Protein AF-A0A251SV87-F1 (afdb_monomer_lite)

pLDDT: mean 89.29, std 14.77, range [31.8, 98.69]

Foldseek 3Di:
DDDPPVVVVVVVVVVCPVVVVDDVVVVVVVVVVVVVVCVVVCCVVPVDDDPPCVPPPCQVVVVVVVVVPDDCPDFDDVPDDGCPPPDLDDPDDDDDDLPQQWPQVVVAAPDVHNRTDTHDPPDDDFRDDRPDGDD

Radius of gyration: 25.86 Å; chains: 1; bounding box: 54×37×64 Å

Structure (mmCIF, N/CA/C/O backbone):
data_AF-A0A251SV87-F1
#
_entry.id   AF-A0A251SV87-F1
#
loop_
_atom_site.group_PDB
_atom_site.id
_atom_site.type_symbol
_atom_site.label_atom_id
_atom_site.label_alt_id
_atom_site.label_comp_id
_atom_site.label_asym_id
_atom_site.label_entity_id
_atom_site.label_seq_id
_atom_site.pdbx_PDB_ins_code
_atom_site.Cartn_x
_atom_site.Cartn_y
_atom_site.Cartn_z
_atom_site.occupancy
_atom_site.B_iso_or_equiv
_atom_site.auth_seq_id
_atom_site.auth_comp_id
_atom_site.auth_asym_id
_atom_site.auth_atom_id
_atom_site.pdbx_PDB_model_num
ATOM 1 N N . MET A 1 1 ? 12.777 1.453 -9.875 1.00 89.38 1 MET A N 1
ATOM 2 C CA . MET A 1 1 ? 12.085 2.527 -10.622 1.00 89.38 1 MET A CA 1
ATOM 3 C C . MET A 1 1 ? 12.850 3.804 -10.342 1.00 89.38 1 MET A C 1
ATOM 5 O O . MET A 1 1 ? 13.085 4.058 -9.172 1.00 89.38 1 MET A O 1
ATOM 9 N N . VAL A 1 2 ? 13.317 4.528 -11.361 1.00 94.94 2 VAL A N 1
ATOM 10 C CA . VAL A 1 2 ? 14.089 5.771 -11.179 1.00 94.94 2 VAL A CA 1
ATOM 11 C C . VAL A 1 2 ? 13.109 6.950 -11.188 1.00 94.94 2 VAL A C 1
ATOM 13 O O . VAL A 1 2 ? 12.543 7.209 -12.247 1.00 94.94 2 VAL A O 1
ATOM 16 N N . PRO A 1 3 ? 12.861 7.639 -10.055 1.00 95.62 3 PRO A N 1
ATOM 17 C CA . PRO A 1 3 ? 11.881 8.725 -10.005 1.00 95.62 3 PRO A CA 1
ATOM 18 C C . PRO A 1 3 ? 12.484 10.112 -10.285 1.00 95.62 3 PRO A C 1
ATOM 20 O O . PRO A 1 3 ? 11.757 11.004 -10.700 1.00 95.62 3 PRO A O 1
ATOM 23 N N . ASN A 1 4 ? 13.797 10.292 -10.078 1.00 96.50 4 ASN A N 1
ATOM 24 C CA . ASN A 1 4 ? 14.441 11.613 -10.080 1.00 96.50 4 ASN A CA 1
ATOM 25 C C . ASN A 1 4 ? 15.438 11.770 -11.240 1.00 96.50 4 ASN A C 1
ATOM 27 O O . ASN A 1 4 ? 15.210 12.554 -12.155 1.00 96.50 4 ASN A O 1
ATOM 31 N N . ASN A 1 5 ? 16.513 10.975 -11.262 1.00 96.56 5 ASN A N 1
ATOM 32 C CA . ASN A 1 5 ? 17.605 11.107 -12.239 1.00 96.56 5 ASN A CA 1
ATOM 33 C C . ASN A 1 5 ? 17.303 10.382 -13.566 1.00 96.56 5 ASN A C 1
ATOM 35 O O . ASN A 1 5 ? 18.127 9.636 -14.094 1.00 96.56 5 ASN A O 1
ATOM 39 N N . TYR A 1 6 ? 16.096 10.551 -14.110 1.00 97.31 6 TYR A N 1
ATOM 40 C CA . TYR A 1 6 ? 15.668 9.809 -15.302 1.00 97.31 6 TYR A CA 1
ATOM 41 C C . TYR A 1 6 ? 16.450 10.204 -16.566 1.00 97.31 6 TYR A C 1
ATOM 43 O O . TYR A 1 6 ? 16.613 9.376 -17.457 1.00 97.31 6 TYR A O 1
ATOM 51 N N . ILE A 1 7 ? 16.964 11.437 -16.644 1.00 97.81 7 ILE A N 1
ATOM 52 C CA . ILE A 1 7 ? 17.770 11.909 -17.783 1.00 97.81 7 ILE A CA 1
ATOM 53 C C . ILE A 1 7 ? 19.098 11.149 -17.858 1.00 97.81 7 ILE A C 1
ATOM 55 O O . ILE A 1 7 ? 19.450 10.633 -18.916 1.00 97.81 7 ILE A O 1
ATOM 59 N N . GLU A 1 8 ? 19.802 11.050 -16.729 1.00 97.94 8 GLU A N 1
ATOM 60 C CA . GLU A 1 8 ? 21.051 10.292 -16.597 1.00 97.94 8 GLU A CA 1
ATOM 61 C C . GLU A 1 8 ? 20.819 8.822 -16.957 1.00 97.94 8 GLU A C 1
ATOM 63 O O . GLU A 1 8 ? 21.448 8.300 -17.874 1.00 97.94 8 GLU A O 1
ATOM 68 N N . PHE A 1 9 ? 19.795 8.209 -16.356 1.00 98.19 9 PHE A N 1
ATOM 69 C CA . PHE A 1 9 ? 19.410 6.831 -16.652 1.00 98.19 9 PHE A CA 1
ATOM 70 C C . PHE A 1 9 ? 19.149 6.583 -18.149 1.00 98.19 9 PHE A C 1
ATOM 72 O O . PHE A 1 9 ? 19.605 5.583 -18.703 1.00 98.19 9 PHE A O 1
ATOM 79 N N . ILE A 1 10 ? 18.420 7.480 -18.826 1.00 98.19 10 ILE A N 1
ATOM 80 C CA . ILE A 1 10 ? 18.132 7.351 -20.264 1.00 98.19 10 ILE A CA 1
ATOM 81 C C . ILE A 1 10 ? 19.415 7.463 -21.094 1.00 98.19 10 ILE A C 1
ATOM 83 O O . ILE A 1 10 ? 19.579 6.716 -22.063 1.00 98.19 10 ILE A O 1
ATOM 87 N N . ASN A 1 11 ? 20.306 8.391 -20.749 1.00 98.31 11 ASN A N 1
ATOM 88 C CA . ASN A 1 11 ? 21.551 8.603 -21.484 1.00 98.31 11 ASN A CA 1
ATOM 89 C C . ASN A 1 11 ? 22.490 7.400 -21.353 1.00 98.31 11 ASN A C 1
ATOM 91 O O . ASN A 1 11 ? 22.982 6.908 -22.372 1.00 98.31 11 ASN A O 1
ATOM 95 N N . ASP A 1 12 ? 22.654 6.876 -20.141 1.00 98.25 12 ASP A N 1
ATOM 96 C CA . ASP A 1 12 ? 23.481 5.696 -19.883 1.00 98.25 12 ASP A CA 1
ATOM 97 C C . ASP A 1 12 ? 22.914 4.457 -20.576 1.00 98.25 12 ASP A C 1
ATOM 99 O O . ASP A 1 12 ? 23.641 3.712 -21.236 1.00 98.25 12 ASP A O 1
ATOM 103 N N . LEU A 1 13 ? 21.591 4.265 -20.521 1.00 98.12 13 LEU A N 1
ATOM 104 C CA . LEU A 1 13 ? 20.942 3.150 -21.208 1.00 98.12 13 LEU A CA 1
ATOM 105 C C . LEU A 1 13 ? 21.156 3.223 -22.727 1.00 98.12 13 LEU A C 1
ATOM 107 O O . LEU A 1 13 ? 21.506 2.218 -23.350 1.00 98.12 13 LEU A O 1
ATOM 111 N N . LYS A 1 14 ? 21.007 4.410 -23.331 1.00 98.12 14 LYS A N 1
ATOM 112 C CA . LYS A 1 14 ? 21.301 4.623 -24.760 1.00 98.12 14 LYS A CA 1
ATOM 113 C C . LYS A 1 14 ? 22.764 4.339 -25.082 1.00 98.12 14 LYS A C 1
ATOM 115 O O . LYS A 1 14 ? 23.046 3.717 -26.108 1.00 98.12 14 LYS A O 1
ATOM 120 N N . TYR A 1 15 ? 23.687 4.776 -24.226 1.00 98.50 15 TYR A N 1
ATOM 121 C CA . TYR A 1 15 ? 25.110 4.499 -24.381 1.00 98.50 15 TYR A CA 1
ATOM 122 C C . TYR A 1 15 ? 25.385 2.989 -24.369 1.00 98.50 15 TYR A C 1
ATOM 124 O O . TYR A 1 15 ? 26.052 2.487 -25.277 1.00 98.50 15 TYR A O 1
ATOM 132 N N . PHE A 1 16 ? 24.832 2.242 -23.411 1.00 98.38 16 PHE A N 1
ATOM 133 C CA . PHE A 1 16 ? 25.045 0.796 -23.325 1.00 98.38 16 PHE A CA 1
ATOM 134 C C . PHE A 1 16 ? 24.476 0.029 -24.518 1.00 98.38 16 PHE A C 1
ATOM 136 O O . PHE A 1 16 ? 25.118 -0.902 -25.008 1.00 98.38 16 PHE A O 1
ATOM 143 N N . VAL A 1 17 ? 23.320 0.448 -25.029 1.00 98.19 17 VAL A N 1
ATOM 144 C CA . VAL A 1 17 ? 22.732 -0.124 -26.246 1.00 98.19 17 VAL A CA 1
ATOM 145 C C . VAL A 1 17 ? 23.600 0.179 -27.470 1.00 98.19 17 VAL A C 1
ATOM 147 O O . VAL A 1 17 ? 23.960 -0.731 -28.217 1.00 98.19 17 VAL A O 1
ATOM 150 N N . LYS A 1 18 ? 24.012 1.442 -27.654 1.00 98.12 18 LYS A N 1
ATOM 151 C CA . LYS A 1 18 ? 24.845 1.866 -28.794 1.00 98.12 18 LYS A CA 1
ATOM 152 C C . LYS A 1 18 ? 26.180 1.118 -28.846 1.00 98.12 18 LYS A C 1
ATOM 154 O O . LYS A 1 18 ? 26.646 0.771 -29.928 1.00 98.12 18 LYS A O 1
ATOM 159 N N . ASN A 1 19 ? 26.774 0.856 -27.685 1.00 98.25 19 ASN A N 1
ATOM 160 C CA . ASN A 1 19 ? 28.043 0.138 -27.565 1.00 98.25 19 ASN A CA 1
ATOM 161 C C . ASN A 1 19 ? 27.875 -1.389 -27.447 1.00 98.25 19 ASN A C 1
ATOM 163 O O . ASN A 1 19 ? 28.852 -2.085 -27.192 1.00 98.25 19 ASN A O 1
ATOM 167 N N . LYS A 1 20 ? 26.661 -1.924 -27.656 1.00 97.25 20 LYS A N 1
ATOM 168 C CA . LYS A 1 20 ? 26.342 -3.365 -27.627 1.00 97.25 20 LYS A CA 1
ATOM 169 C C . LYS A 1 20 ? 26.593 -4.062 -26.282 1.00 97.25 20 LYS A C 1
ATOM 171 O O . LYS A 1 20 ? 26.604 -5.288 -26.227 1.00 97.25 20 LYS A O 1
ATOM 176 N N . PHE A 1 21 ? 26.732 -3.306 -25.193 1.00 98.12 21 PHE A N 1
ATOM 177 C CA . PHE A 1 21 ? 26.737 -3.856 -23.833 1.00 98.12 21 PHE A CA 1
ATOM 178 C C . PHE A 1 21 ? 25.348 -4.371 -23.432 1.00 98.12 21 PHE A C 1
ATOM 180 O O . PHE A 1 21 ? 25.232 -5.307 -22.646 1.00 98.12 21 PHE A O 1
ATOM 187 N N . ILE A 1 22 ? 24.293 -3.779 -24.001 1.00 97.62 22 ILE A N 1
ATOM 188 C CA . ILE A 1 22 ? 22.917 -4.269 -23.918 1.00 97.62 22 ILE A CA 1
ATOM 189 C C . ILE A 1 22 ? 22.425 -4.525 -25.342 1.00 97.62 22 ILE A C 1
ATOM 191 O O . ILE A 1 22 ? 22.477 -3.639 -26.193 1.00 97.62 22 ILE A O 1
ATOM 195 N N . LEU A 1 23 ? 21.951 -5.743 -25.603 1.00 98.12 23 LEU A N 1
ATOM 196 C CA . LEU A 1 23 ? 21.401 -6.122 -26.904 1.00 98.12 23 LEU A CA 1
ATOM 197 C C . LEU A 1 23 ? 20.037 -5.461 -27.137 1.00 98.12 23 LEU A C 1
ATOM 199 O O . LEU A 1 23 ? 19.238 -5.349 -26.205 1.00 98.12 23 LEU A O 1
ATOM 203 N N . MET A 1 24 ? 19.749 -5.085 -28.387 1.00 98.06 24 MET A N 1
ATOM 204 C CA . MET A 1 24 ? 18.445 -4.523 -28.764 1.00 98.06 24 MET A CA 1
ATOM 205 C C . MET A 1 24 ? 17.287 -5.464 -28.428 1.00 98.06 24 MET A C 1
ATOM 207 O O . MET A 1 24 ? 16.302 -5.001 -27.868 1.00 98.06 24 MET A O 1
ATOM 211 N N . ASP A 1 25 ? 17.458 -6.777 -28.594 1.00 98.38 25 ASP A N 1
ATOM 212 C CA . ASP A 1 25 ? 16.453 -7.783 -28.221 1.00 98.38 25 ASP A CA 1
ATOM 213 C C . ASP A 1 25 ? 16.013 -7.671 -26.751 1.00 98.38 25 ASP A C 1
ATOM 215 O O . ASP A 1 25 ? 14.860 -7.936 -26.407 1.00 98.38 25 ASP A O 1
ATOM 219 N N . ARG A 1 26 ? 16.914 -7.236 -25.856 1.00 98.38 26 ARG A N 1
ATOM 220 C CA . ARG A 1 26 ? 16.578 -7.007 -24.444 1.00 98.38 26 ARG A CA 1
ATOM 221 C C . ARG A 1 26 ? 15.706 -5.765 -24.258 1.00 98.38 26 ARG A C 1
ATOM 223 O O . ARG A 1 26 ? 14.855 -5.754 -23.367 1.00 98.38 26 ARG A O 1
ATOM 230 N N . ILE A 1 27 ? 15.927 -4.728 -25.063 1.00 98.44 27 ILE A N 1
ATOM 231 C CA . ILE A 1 27 ? 15.079 -3.532 -25.091 1.00 98.44 27 ILE A CA 1
ATOM 232 C C . ILE A 1 27 ? 13.713 -3.891 -25.674 1.00 98.44 27 ILE A C 1
ATOM 234 O O . ILE A 1 27 ? 12.696 -3.550 -25.070 1.00 98.44 27 ILE A O 1
ATOM 238 N N . ASP A 1 28 ? 13.684 -4.647 -26.768 1.00 98.62 28 ASP A N 1
ATOM 239 C CA . ASP A 1 28 ? 12.454 -5.048 -27.447 1.00 98.62 28 ASP A CA 1
ATOM 240 C C . ASP A 1 28 ? 11.580 -5.954 -26.570 1.00 98.62 28 ASP A C 1
ATOM 242 O O . ASP A 1 28 ? 10.371 -5.727 -26.485 1.00 98.62 28 ASP A O 1
ATOM 246 N N . ASP A 1 29 ? 12.157 -6.913 -25.834 1.00 98.69 29 ASP A N 1
ATOM 247 C CA . ASP A 1 29 ? 11.419 -7.713 -24.840 1.00 98.69 29 ASP A CA 1
ATOM 248 C C . ASP A 1 29 ? 10.831 -6.831 -23.724 1.00 98.69 29 ASP A C 1
ATOM 250 O O . ASP A 1 29 ? 9.644 -6.942 -23.395 1.00 98.69 29 ASP A O 1
ATOM 254 N N . ALA A 1 30 ? 11.621 -5.904 -23.167 1.00 98.50 30 ALA A N 1
ATOM 255 C CA . ALA A 1 30 ? 11.156 -5.012 -22.104 1.00 98.50 30 ALA A CA 1
ATOM 256 C C . ALA A 1 30 ? 10.019 -4.090 -22.579 1.00 98.50 30 ALA A C 1
ATOM 258 O O . ALA A 1 30 ? 8.989 -3.973 -21.906 1.00 98.50 30 ALA A O 1
ATOM 259 N N . VAL A 1 31 ? 10.174 -3.475 -23.755 1.00 98.50 31 VAL A N 1
ATOM 260 C CA . VAL A 1 31 ? 9.159 -2.609 -24.370 1.00 98.50 31 VAL A CA 1
ATOM 261 C C . VAL A 1 31 ? 7.912 -3.41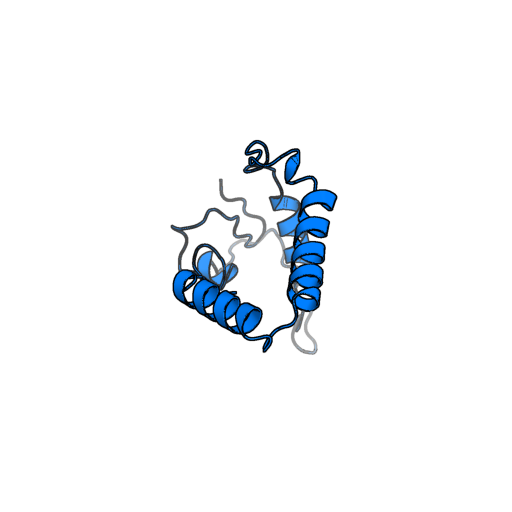7 -24.722 1.00 98.50 31 VAL A C 1
ATOM 263 O O . VAL A 1 31 ? 6.807 -2.978 -24.403 1.00 98.50 31 VAL A O 1
ATOM 266 N N . SER A 1 32 ? 8.062 -4.624 -25.272 1.00 98.62 32 SER A N 1
ATOM 267 C CA . SER A 1 32 ? 6.935 -5.504 -25.608 1.00 98.62 32 SER A CA 1
ATOM 268 C C . SER A 1 32 ? 6.091 -5.855 -24.385 1.00 98.62 32 SER A C 1
ATOM 270 O O . SER A 1 32 ? 4.864 -5.842 -24.467 1.00 98.62 32 SER A O 1
ATOM 272 N N . ARG A 1 33 ? 6.707 -6.120 -23.226 1.00 98.56 33 ARG A N 1
ATOM 273 C CA . ARG A 1 33 ? 5.974 -6.388 -21.974 1.00 98.56 33 ARG A CA 1
ATOM 274 C C . ARG A 1 33 ? 5.233 -5.154 -21.462 1.00 98.56 33 ARG A C 1
ATOM 276 O O . ARG A 1 33 ? 4.082 -5.275 -21.047 1.00 98.56 33 ARG A O 1
ATOM 283 N N . ILE A 1 34 ? 5.861 -3.976 -21.525 1.00 98.56 34 ILE A N 1
ATOM 284 C CA . ILE A 1 34 ? 5.231 -2.707 -21.124 1.00 98.56 34 ILE A CA 1
ATOM 285 C C . ILE A 1 34 ? 4.038 -2.397 -22.032 1.00 98.56 34 ILE A C 1
ATOM 287 O O . ILE A 1 34 ? 2.945 -2.122 -21.539 1.00 98.56 34 ILE A O 1
ATOM 291 N N . LEU A 1 35 ? 4.232 -2.461 -23.351 1.00 98.56 35 LEU A N 1
ATOM 292 C CA . LEU A 1 35 ? 3.178 -2.199 -24.328 1.00 98.56 35 LEU A CA 1
ATOM 293 C C . LEU A 1 35 ? 2.048 -3.219 -24.218 1.00 98.56 35 LEU A C 1
ATOM 295 O O . LEU A 1 35 ? 0.888 -2.818 -24.233 1.00 98.56 35 LEU A O 1
ATOM 299 N N . ARG A 1 36 ? 2.362 -4.505 -24.018 1.00 98.56 36 ARG A N 1
ATOM 300 C CA . ARG A 1 36 ? 1.353 -5.548 -23.795 1.00 98.56 36 ARG A CA 1
ATOM 301 C C . ARG A 1 36 ? 0.418 -5.182 -22.650 1.00 98.56 36 ARG A C 1
ATOM 303 O O . ARG A 1 36 ? -0.786 -5.190 -22.855 1.00 98.56 36 ARG A O 1
ATOM 310 N N . VAL A 1 37 ? 0.950 -4.820 -21.480 1.00 98.38 37 VAL A N 1
ATOM 311 C CA . VAL A 1 37 ? 0.108 -4.433 -20.335 1.00 98.38 37 VAL A CA 1
ATOM 312 C C . VAL A 1 37 ? -0.744 -3.209 -20.673 1.00 98.38 37 VAL A C 1
ATOM 314 O O . VAL A 1 37 ? -1.943 -3.232 -20.413 1.00 98.38 37 VAL A O 1
ATOM 317 N N . LYS A 1 38 ? -0.161 -2.178 -21.304 1.00 98.06 38 LYS A N 1
ATOM 318 C CA . LYS A 1 38 ? -0.888 -0.956 -21.694 1.00 98.06 38 LYS A CA 1
ATOM 319 C C . LYS A 1 38 ? -2.044 -1.235 -22.662 1.00 98.06 38 LYS A C 1
ATOM 321 O O . LYS A 1 38 ? -3.123 -0.686 -22.466 1.00 98.06 38 LYS A O 1
ATOM 326 N N . PHE A 1 39 ? -1.836 -2.092 -23.663 1.00 98.31 39 PHE A N 1
ATOM 327 C CA . PHE A 1 39 ? -2.893 -2.506 -24.590 1.00 98.31 39 PHE A CA 1
ATOM 328 C C . PHE A 1 39 ? -3.936 -3.393 -23.905 1.00 98.31 39 PHE A C 1
ATOM 330 O O . PHE A 1 39 ? -5.126 -3.127 -24.015 1.00 98.31 39 PHE A O 1
ATOM 337 N N . THR A 1 40 ? -3.517 -4.413 -23.149 1.00 98.06 40 THR A N 1
ATOM 338 C CA . THR A 1 40 ? -4.445 -5.330 -22.467 1.00 98.06 40 THR A CA 1
ATOM 339 C C . THR A 1 40 ? -5.356 -4.609 -21.473 1.00 98.06 40 THR A C 1
ATOM 341 O O . THR A 1 40 ? -6.514 -4.990 -21.341 1.00 98.06 40 THR A O 1
ATOM 344 N N . MET A 1 41 ? -4.868 -3.570 -20.789 1.00 97.19 41 MET A N 1
ATOM 345 C CA . MET A 1 41 ? -5.686 -2.788 -19.854 1.00 97.19 41 MET A CA 1
ATOM 346 C C . MET A 1 41 ? -6.498 -1.659 -20.516 1.00 97.19 41 MET A C 1
ATOM 348 O O . MET A 1 41 ? -7.168 -0.917 -19.804 1.00 97.19 41 MET A O 1
ATOM 352 N N . GLY A 1 42 ? -6.422 -1.502 -21.843 1.00 97.31 42 GLY A N 1
ATOM 353 C CA . GLY A 1 42 ? -7.166 -0.481 -22.587 1.00 97.31 42 GLY A CA 1
ATOM 354 C C . GLY A 1 42 ? -6.680 0.956 -22.365 1.00 97.31 42 GLY A C 1
ATOM 355 O O . GLY A 1 42 ? -7.467 1.898 -22.477 1.00 97.31 42 GLY A O 1
ATOM 356 N N . LEU A 1 43 ? -5.406 1.147 -21.989 1.00 97.31 43 LEU A N 1
ATOM 357 C CA . LEU A 1 43 ? -4.864 2.470 -21.650 1.00 97.31 43 LEU A CA 1
ATOM 358 C C . LEU A 1 43 ? -4.790 3.401 -22.870 1.00 97.31 43 LEU A C 1
ATOM 360 O O . LEU A 1 43 ? -4.821 4.617 -22.710 1.00 97.31 43 LEU A O 1
ATOM 364 N N . PHE A 1 44 ? -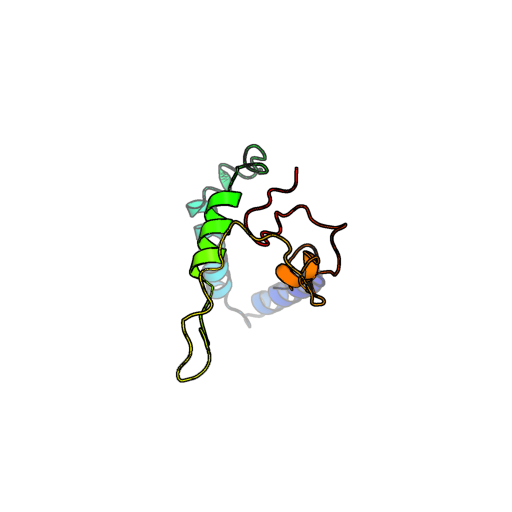4.664 2.849 -24.080 1.00 97.62 44 PHE A N 1
ATOM 365 C CA . PHE A 1 44 ? -4.630 3.643 -25.311 1.00 97.62 44 PHE A CA 1
ATOM 366 C C . PHE A 1 44 ? -6.025 4.136 -25.713 1.00 97.62 44 PHE A C 1
ATOM 368 O O . PHE A 1 44 ? -6.147 5.230 -26.259 1.00 97.62 44 PHE A O 1
ATOM 375 N N . GLU A 1 45 ? -7.066 3.366 -25.402 1.00 97.44 45 GLU A N 1
ATOM 376 C CA . GLU A 1 45 ? -8.465 3.706 -25.653 1.00 97.44 45 GLU A CA 1
ATOM 377 C C . GLU A 1 45 ? -9.013 4.658 -24.582 1.00 97.44 45 GLU A C 1
ATOM 379 O O . GLU A 1 45 ? -9.750 5.588 -24.902 1.00 97.44 45 GLU A O 1
ATOM 384 N N . ASN A 1 46 ? -8.624 4.459 -23.317 1.00 95.62 46 ASN A N 1
ATOM 385 C CA . ASN A 1 46 ? -9.061 5.268 -22.176 1.00 95.62 46 ASN A CA 1
ATOM 386 C C . ASN A 1 46 ? -7.852 5.849 -21.413 1.00 95.62 46 ASN A C 1
ATOM 388 O O . ASN A 1 46 ? -7.528 5.391 -20.315 1.00 95.62 46 ASN A O 1
ATOM 392 N N . PRO A 1 47 ? -7.160 6.860 -21.972 1.00 95.00 47 PRO A N 1
ATOM 393 C CA . PRO A 1 47 ? -5.927 7.390 -21.385 1.00 95.00 47 PRO A CA 1
ATOM 394 C C . PRO A 1 47 ? -6.159 8.364 -20.220 1.00 95.00 47 PRO A C 1
ATOM 396 O O . PRO A 1 47 ? -5.208 8.729 -19.528 1.00 95.00 47 PRO 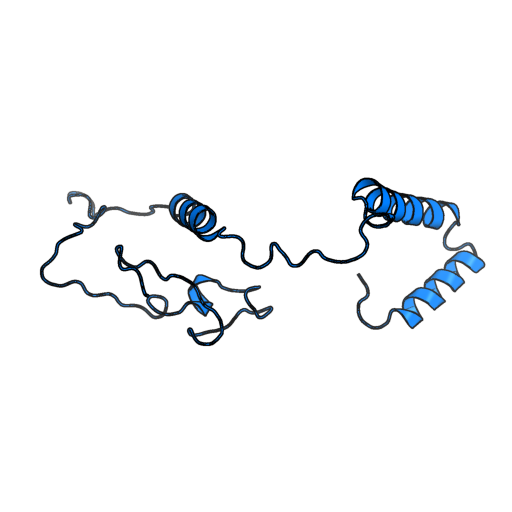A O 1
ATOM 399 N N . ILE A 1 48 ? -7.399 8.821 -20.020 1.00 94.50 48 ILE A N 1
ATOM 400 C CA . ILE A 1 48 ? -7.767 9.825 -19.016 1.00 94.50 48 ILE A CA 1
ATOM 401 C C . ILE A 1 48 ? -8.572 9.153 -17.905 1.00 94.50 48 ILE A C 1
ATOM 403 O O . ILE A 1 48 ? -9.386 8.267 -18.156 1.00 94.50 48 ILE A O 1
ATOM 407 N N . ALA A 1 49 ? -8.338 9.589 -16.669 1.00 89.69 49 ALA A N 1
ATOM 408 C CA . ALA A 1 49 ? -9.058 9.089 -15.511 1.00 89.69 49 ALA A CA 1
ATOM 409 C C . ALA A 1 49 ? -10.553 9.443 -15.564 1.00 89.69 49 ALA A C 1
ATOM 411 O O . ALA A 1 49 ? -10.928 10.581 -15.845 1.00 89.69 49 ALA A O 1
ATOM 412 N N . ASP A 1 50 ? -11.389 8.471 -15.206 1.00 88.50 50 ASP A N 1
ATOM 413 C CA . ASP A 1 50 ? -12.788 8.696 -14.859 1.00 88.50 50 ASP A CA 1
ATOM 414 C C . ASP A 1 50 ? -12.900 8.964 -13.351 1.00 88.50 50 ASP A C 1
ATOM 416 O O . ASP A 1 50 ? -12.626 8.095 -12.520 1.00 88.50 50 ASP A O 1
ATOM 420 N N . PHE A 1 51 ? -13.298 10.184 -12.991 1.00 85.50 51 PHE A N 1
ATOM 421 C CA . PHE A 1 51 ? -13.427 10.616 -11.599 1.00 85.50 51 PHE A CA 1
ATOM 422 C C . PHE A 1 51 ? -14.791 10.295 -10.978 1.00 85.50 51 PHE A C 1
ATOM 424 O O . PHE A 1 51 ? -14.988 10.555 -9.788 1.00 85.50 51 PHE A O 1
ATOM 431 N N . SER A 1 52 ? -15.726 9.708 -11.733 1.00 84.94 52 SER A N 1
ATOM 432 C CA . SER A 1 52 ? -17.068 9.371 -11.234 1.00 84.94 52 SER A CA 1
ATOM 433 C C . SER A 1 52 ? -17.040 8.442 -10.011 1.00 84.94 52 SER A C 1
ATOM 435 O O . SER A 1 52 ? -17.921 8.511 -9.155 1.00 84.94 52 SER A O 1
ATOM 437 N N . LYS A 1 53 ? -15.985 7.627 -9.882 1.00 76.12 53 LYS A N 1
ATOM 438 C CA . LYS A 1 53 ? -15.856 6.579 -8.858 1.00 76.12 53 LYS A CA 1
ATOM 439 C C . LYS A 1 53 ? -15.145 6.992 -7.573 1.00 76.12 53 LYS A C 1
ATOM 441 O O . LYS A 1 53 ? -15.053 6.199 -6.641 1.00 76.12 53 LYS A O 1
ATOM 446 N N . VAL A 1 54 ? -14.643 8.225 -7.482 1.00 75.94 54 VAL A N 1
ATOM 447 C CA . VAL A 1 54 ? -13.822 8.677 -6.337 1.00 75.94 54 VAL A CA 1
ATOM 448 C C . VAL A 1 54 ? -14.592 8.636 -5.005 1.00 75.94 54 VAL A C 1
ATOM 450 O O . VAL A 1 54 ? -13.981 8.491 -3.949 1.00 75.94 54 VAL A O 1
ATOM 453 N N . ASN A 1 55 ? -15.927 8.692 -5.049 1.00 70.31 55 ASN A N 1
ATOM 454 C CA . ASN A 1 55 ? -16.798 8.692 -3.870 1.00 70.31 55 ASN A CA 1
ATOM 455 C C . ASN A 1 55 ? -17.641 7.412 -3.714 1.00 70.31 55 ASN A C 1
ATOM 457 O O . ASN A 1 55 ? -18.644 7.432 -2.995 1.00 70.31 55 ASN A O 1
ATOM 461 N N . GLU A 1 56 ? -17.280 6.305 -4.374 1.00 73.94 56 GLU A N 1
ATOM 462 C CA . GLU A 1 56 ? -18.029 5.054 -4.216 1.00 73.94 56 GLU A CA 1
ATOM 463 C C . GLU A 1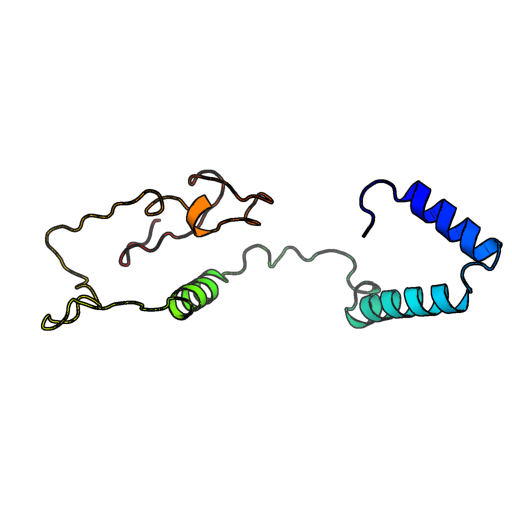 56 ? -17.996 4.550 -2.752 1.00 73.94 56 GLU A C 1
ATOM 465 O O . GLU A 1 56 ? -16.949 4.555 -2.089 1.00 73.94 56 GLU A O 1
ATOM 470 N N . PRO A 1 57 ? -19.140 4.107 -2.198 1.00 77.38 57 PRO A N 1
ATOM 471 C CA . PRO A 1 57 ? -19.238 3.716 -0.797 1.00 77.38 57 PRO A CA 1
ATOM 472 C C . PRO A 1 57 ? -18.636 2.322 -0.557 1.00 77.38 57 PRO A C 1
ATOM 474 O O . PRO A 1 57 ? -19.344 1.329 -0.424 1.00 77.38 57 PRO A O 1
ATOM 477 N N . HIS A 1 58 ? -17.313 2.234 -0.418 1.00 86.38 58 HIS A N 1
ATOM 478 C CA . HIS A 1 58 ? -16.621 0.980 -0.062 1.00 86.38 58 HIS A CA 1
ATOM 479 C C . HIS A 1 58 ? -16.436 0.775 1.454 1.00 86.38 58 HIS A C 1
ATOM 481 O O . HIS A 1 58 ? -15.800 -0.187 1.894 1.00 86.38 58 HIS A O 1
ATOM 487 N N . ARG A 1 59 ? -16.993 1.673 2.280 1.00 84.75 59 ARG A N 1
ATOM 488 C CA . ARG A 1 59 ? -16.806 1.664 3.743 1.00 84.75 59 ARG A CA 1
ATOM 489 C C . ARG A 1 59 ? -17.352 0.400 4.408 1.00 84.75 59 ARG A C 1
ATOM 491 O O . ARG A 1 59 ? -16.753 -0.068 5.373 1.00 84.75 59 ARG A O 1
ATOM 498 N N . ASP A 1 60 ? -18.446 -0.164 3.902 1.00 87.94 60 ASP A N 1
ATOM 499 C CA . ASP A 1 60 ? -19.046 -1.364 4.494 1.00 87.94 60 ASP A CA 1
ATOM 500 C C . ASP A 1 60 ? -18.184 -2.612 4.278 1.00 87.94 60 ASP A C 1
ATOM 502 O O . ASP A 1 60 ? -17.979 -3.382 5.218 1.00 87.94 60 ASP A O 1
ATOM 506 N N . ILE A 1 61 ? -17.582 -2.756 3.094 1.00 90.81 61 ILE A N 1
ATOM 507 C CA . ILE A 1 61 ? -16.634 -3.841 2.802 1.00 90.81 61 ILE A CA 1
ATOM 508 C C . ILE A 1 61 ? -15.374 -3.686 3.661 1.00 90.81 61 ILE A C 1
ATOM 510 O O . ILE A 1 61 ? -14.930 -4.646 4.291 1.00 90.81 61 ILE A O 1
ATOM 514 N N . ALA A 1 62 ? -14.826 -2.469 3.758 1.00 89.06 62 ALA A N 1
ATOM 515 C CA . ALA A 1 62 ? -13.675 -2.198 4.621 1.00 89.06 62 ALA A CA 1
ATOM 516 C C . ALA A 1 62 ? -13.974 -2.547 6.092 1.00 89.06 62 ALA A C 1
ATOM 518 O O . ALA A 1 62 ? -13.157 -3.151 6.785 1.00 89.06 62 ALA A O 1
ATOM 519 N N . ARG A 1 63 ? -15.182 -2.234 6.565 1.00 87.69 63 ARG A N 1
ATOM 520 C CA . ARG A 1 63 ? -15.634 -2.553 7.923 1.00 87.69 63 ARG A CA 1
ATOM 521 C C . ARG A 1 63 ? -15.789 -4.050 8.165 1.00 87.69 63 ARG A C 1
ATOM 523 O O . ARG A 1 63 ? -15.486 -4.528 9.259 1.00 87.69 63 ARG A O 1
ATOM 530 N N . GLU A 1 64 ? -16.277 -4.789 7.177 1.00 91.31 64 GLU A N 1
ATOM 531 C CA . GLU A 1 64 ? -16.328 -6.246 7.244 1.00 91.31 64 GLU A CA 1
ATOM 532 C C . GLU A 1 64 ? -14.921 -6.847 7.310 1.00 91.31 64 GLU A C 1
ATOM 534 O O . GLU A 1 64 ? -14.673 -7.704 8.162 1.00 91.31 64 GLU A O 1
ATOM 539 N N . ALA A 1 65 ? -13.996 -6.357 6.481 1.00 92.56 65 ALA A N 1
ATOM 540 C CA . ALA A 1 65 ? -12.604 -6.792 6.487 1.00 92.56 65 ALA A CA 1
ATOM 541 C C . ALA A 1 65 ? -11.948 -6.570 7.859 1.00 92.56 65 ALA A C 1
ATOM 543 O O . ALA A 1 65 ? -11.373 -7.510 8.407 1.00 92.56 65 ALA A O 1
ATOM 544 N N . VAL A 1 66 ? -12.132 -5.389 8.468 1.00 92.00 66 VAL A N 1
ATOM 545 C CA . VAL A 1 66 ? -11.646 -5.098 9.831 1.00 92.00 66 VAL A CA 1
ATOM 546 C C . VAL A 1 66 ? -12.223 -6.078 10.849 1.00 92.00 66 VAL A C 1
ATOM 548 O O . VAL A 1 66 ? -11.494 -6.588 11.692 1.00 92.00 66 VAL A O 1
ATOM 551 N N . ARG A 1 67 ? -13.524 -6.390 10.783 1.00 92.38 67 ARG A N 1
ATOM 552 C CA . ARG A 1 67 ? -14.138 -7.351 11.715 1.00 92.38 67 ARG A CA 1
ATOM 553 C C . ARG A 1 67 ? -13.530 -8.749 11.571 1.00 92.38 67 ARG A C 1
ATOM 555 O O . ARG A 1 67 ? -13.326 -9.417 12.580 1.00 92.38 67 ARG A O 1
ATOM 562 N N . LYS A 1 68 ? -13.263 -9.185 10.338 1.00 95.38 68 LYS A N 1
ATOM 563 C CA . LYS A 1 68 ? -12.705 -10.512 10.035 1.00 95.38 68 LYS A CA 1
ATOM 564 C C . LYS A 1 68 ? -11.202 -10.621 10.308 1.00 95.38 68 LYS A C 1
ATOM 566 O O . LYS A 1 68 ? -10.720 -11.7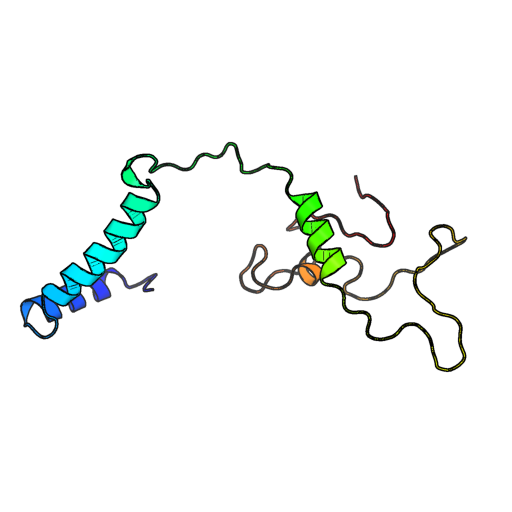33 10.482 1.00 95.38 68 LYS A O 1
ATOM 571 N N . SER A 1 69 ? -10.470 -9.508 10.362 1.00 94.88 69 SER A N 1
ATOM 572 C CA . SER A 1 69 ? -9.026 -9.514 10.626 1.00 94.88 69 SER A CA 1
ATOM 573 C C . SER A 1 69 ? -8.666 -9.605 12.113 1.00 94.88 69 SER A C 1
ATOM 575 O O . SER A 1 69 ? -7.499 -9.806 12.441 1.00 94.88 69 SER A O 1
ATOM 577 N N . LEU A 1 70 ? -9.627 -9.423 13.027 1.00 95.75 70 LEU A N 1
ATOM 578 C CA . LEU A 1 70 ? -9.370 -9.481 14.467 1.00 95.75 70 LEU A CA 1
ATOM 579 C C . LEU A 1 70 ? -9.057 -10.914 14.915 1.00 95.75 70 LEU A C 1
ATOM 581 O O . LEU A 1 70 ? -9.837 -11.834 14.682 1.00 95.75 70 LEU A O 1
ATOM 585 N N . VAL A 1 71 ? -7.949 -11.082 15.639 1.00 97.50 71 VAL A N 1
ATOM 586 C CA . VAL A 1 71 ? -7.559 -12.359 16.250 1.00 97.50 71 VAL A CA 1
ATOM 587 C C . VAL A 1 71 ? -7.803 -12.294 17.755 1.00 97.50 71 VAL A C 1
ATOM 589 O O . VAL A 1 71 ? -7.208 -11.480 18.463 1.00 97.50 71 VAL A O 1
ATOM 592 N N . LEU A 1 72 ? -8.684 -13.158 18.261 1.00 97.12 72 LEU A N 1
ATOM 593 C CA . LEU A 1 72 ? -8.983 -13.245 19.688 1.00 97.12 72 LEU A CA 1
ATOM 594 C C . LEU A 1 72 ? -7.903 -14.059 20.408 1.00 97.12 72 LEU A C 1
ATOM 596 O O . LEU A 1 72 ? -7.927 -15.284 20.391 1.00 97.12 72 LEU A O 1
ATOM 600 N N . LEU A 1 73 ? -6.967 -13.371 21.062 1.00 97.25 73 LEU A N 1
ATOM 601 C CA . LEU A 1 73 ? -5.861 -14.023 21.777 1.00 97.25 73 LEU A CA 1
ATOM 602 C C . LEU A 1 73 ? -6.262 -14.564 23.158 1.00 97.25 73 LEU A C 1
ATOM 604 O O . LEU A 1 73 ? -5.669 -15.522 23.646 1.00 97.25 73 LEU A O 1
ATOM 608 N N . LYS A 1 74 ? -7.247 -13.940 23.818 1.00 96.00 74 LYS A N 1
ATOM 609 C CA . LYS A 1 74 ? -7.714 -14.321 25.159 1.00 96.00 74 LYS A CA 1
ATOM 610 C C . LYS A 1 74 ? -9.142 -13.836 25.399 1.00 96.00 74 LYS A C 1
ATOM 612 O O . LYS A 1 74 ? -9.467 -12.710 25.035 1.00 96.00 74 LYS A O 1
ATOM 617 N N . ASN A 1 75 ? -9.962 -14.647 26.068 1.00 96.69 75 ASN A N 1
ATOM 618 C CA . ASN A 1 75 ? -11.340 -14.294 26.421 1.00 96.69 75 ASN A CA 1
ATOM 619 C C . ASN A 1 75 ? -11.713 -14.745 27.843 1.00 96.69 75 ASN A C 1
ATOM 621 O O . ASN A 1 75 ? -12.473 -15.688 28.022 1.00 96.69 75 ASN A O 1
ATOM 625 N N . GLY A 1 76 ? -11.145 -14.086 28.854 1.00 95.56 76 GLY A N 1
ATOM 626 C CA . GLY A 1 76 ? -11.315 -14.453 30.265 1.00 95.56 76 GLY A CA 1
ATOM 627 C C . GLY A 1 76 ? -10.040 -15.007 30.901 1.00 95.56 76 GLY A C 1
ATOM 628 O O . GLY A 1 76 ? -9.032 -15.259 30.232 1.00 95.56 76 GLY A O 1
ATOM 629 N N . LYS A 1 77 ? -10.046 -15.122 32.229 1.00 95.00 77 LYS A N 1
ATOM 630 C CA . LYS A 1 77 ? -9.014 -15.836 32.991 1.00 95.00 77 LYS A CA 1
ATOM 631 C C . LYS A 1 77 ? -9.445 -17.298 33.152 1.00 95.00 77 LYS A C 1
ATOM 633 O O . LYS A 1 77 ? -10.595 -17.649 32.921 1.00 95.00 77 LYS A O 1
ATOM 638 N N . GLN A 1 78 ? -8.511 -18.162 33.536 1.00 91.69 78 GLN A N 1
ATOM 639 C CA . GLN A 1 78 ? -8.847 -19.553 33.825 1.00 91.69 78 GLN A CA 1
ATOM 640 C C . GLN A 1 78 ? -9.905 -19.613 34.937 1.00 91.69 78 GLN A C 1
ATOM 642 O O . GLN A 1 78 ? -9.759 -18.939 35.955 1.00 91.69 78 GLN A O 1
ATOM 647 N N . GLY A 1 79 ? -10.969 -20.387 34.716 1.00 91.25 79 GLY A N 1
ATOM 648 C CA . GLY A 1 79 ? -12.078 -20.523 35.663 1.00 91.25 79 GLY A CA 1
ATOM 649 C C . GLY A 1 79 ? -13.046 -19.335 35.719 1.00 91.25 79 GLY A C 1
ATOM 650 O O . GLY A 1 79 ? -13.887 -19.311 36.610 1.00 91.25 79 GLY A O 1
ATOM 651 N N . SER A 1 80 ? -12.948 -18.355 34.809 1.00 94.25 80 SER A N 1
ATOM 652 C CA . SER A 1 80 ? -13.929 -17.268 34.694 1.00 94.25 80 SER A CA 1
ATOM 653 C C . SER A 1 80 ? -14.797 -17.420 33.450 1.00 94.25 80 SER A C 1
ATOM 655 O O . SER A 1 80 ? -14.340 -17.938 32.433 1.00 94.25 80 SER A O 1
ATOM 657 N N . GLU A 1 81 ? -16.000 -16.855 33.501 1.00 93.88 81 GLU A N 1
ATOM 658 C CA . GLU A 1 81 ? -16.848 -16.684 32.322 1.00 93.88 81 GLU A CA 1
ATOM 659 C C . GLU A 1 81 ? -16.143 -15.869 31.214 1.00 93.88 81 GLU A C 1
ATOM 661 O O . GLU A 1 81 ? -15.279 -15.025 31.511 1.00 93.88 81 GLU A O 1
ATOM 666 N N . PRO A 1 82 ? -16.500 -16.090 29.935 1.00 95.50 82 PRO A N 1
ATOM 667 C CA . PRO A 1 82 ? -16.023 -15.278 28.822 1.00 95.50 82 PRO A CA 1
ATOM 668 C C . PRO A 1 82 ? -16.394 -13.798 28.986 1.00 95.50 82 PRO A C 1
ATOM 670 O O . PRO A 1 82 ? -17.506 -13.455 29.378 1.00 95.50 82 PRO A O 1
ATOM 673 N N . VAL A 1 83 ? -15.467 -12.901 28.641 1.00 95.56 83 VAL A N 1
ATOM 674 C CA . VAL A 1 83 ? -15.672 -11.442 28.747 1.00 95.56 83 VAL A CA 1
ATOM 675 C C . VAL A 1 83 ? -16.345 -10.879 27.494 1.00 95.56 83 VAL A C 1
ATOM 677 O O . VAL A 1 83 ? -17.122 -9.931 27.568 1.00 95.56 83 VAL A O 1
ATOM 680 N N . LEU A 1 84 ? -16.026 -11.440 26.328 1.00 95.75 84 LEU A N 1
ATOM 681 C CA . LEU A 1 84 ? -16.582 -11.052 25.037 1.00 95.75 84 LEU A CA 1
ATOM 682 C C . LEU A 1 84 ? -17.639 -12.071 24.579 1.00 95.75 84 LEU A C 1
ATOM 684 O O . LEU A 1 84 ? -17.394 -13.274 24.715 1.00 95.75 84 LEU A O 1
ATOM 688 N N . PRO A 1 85 ? -18.751 -11.614 23.965 1.00 94.62 85 PRO A N 1
ATOM 689 C CA . PRO A 1 85 ? -19.046 -10.226 23.584 1.00 94.62 85 PRO A CA 1
ATOM 690 C C . PRO A 1 85 ? -19.533 -9.353 24.754 1.00 94.62 85 PRO A C 1
ATOM 692 O O . PRO A 1 85 ? -20.300 -9.798 25.600 1.00 94.62 85 PRO A O 1
ATOM 695 N N . LEU A 1 86 ? -19.138 -8.074 24.760 1.00 93.75 86 LEU A N 1
ATOM 696 C CA . LEU A 1 86 ? -19.617 -7.116 25.760 1.00 93.75 86 LEU A CA 1
ATOM 697 C C . LEU A 1 86 ? -21.114 -6.810 25.563 1.00 93.75 86 LEU A C 1
ATOM 699 O O . LEU A 1 86 ? -21.577 -6.700 24.420 1.00 93.75 86 LEU A O 1
ATOM 703 N N . PRO A 1 87 ? -21.877 -6.597 26.650 1.00 91.94 87 PRO A N 1
ATOM 704 C CA . PRO A 1 87 ? -23.264 -6.174 26.547 1.00 91.94 87 PRO A CA 1
ATOM 705 C C . PRO A 1 87 ? -23.347 -4.779 25.919 1.00 91.94 87 PRO A C 1
ATOM 707 O O . PRO A 1 87 ? -22.650 -3.848 26.318 1.00 91.94 87 PRO A O 1
ATOM 710 N N . LYS A 1 88 ? -24.254 -4.608 24.951 1.00 89.69 88 LYS A N 1
ATOM 711 C CA . LYS A 1 88 ? -24.494 -3.307 24.297 1.00 89.69 88 LYS A CA 1
ATOM 712 C C . LYS A 1 88 ? -25.084 -2.256 25.241 1.00 89.69 88 LYS A C 1
ATOM 714 O O . LYS A 1 88 ? -25.019 -1.069 24.946 1.00 89.69 88 LYS A O 1
ATOM 719 N N . ARG A 1 89 ? -25.712 -2.692 26.336 1.00 91.94 89 ARG A N 1
ATOM 720 C CA . ARG A 1 89 ? -26.315 -1.824 27.351 1.00 91.94 89 ARG A CA 1
ATOM 721 C C . ARG A 1 89 ? -25.547 -1.992 28.653 1.00 91.94 89 ARG A C 1
ATOM 723 O O . ARG A 1 89 ? -25.509 -3.083 29.210 1.00 91.94 89 ARG A O 1
ATOM 730 N N . ALA A 1 90 ? -24.967 -0.897 29.119 1.00 91.06 90 ALA A N 1
ATOM 731 C CA . ALA A 1 90 ? -24.312 -0.774 30.411 1.00 91.06 90 ALA A CA 1
ATOM 732 C C . ALA A 1 90 ? -24.591 0.633 30.951 1.00 91.06 90 ALA A C 1
ATOM 734 O O . ALA A 1 90 ? -24.787 1.564 30.171 1.00 91.06 90 ALA A O 1
ATOM 735 N N . SER A 1 91 ? -24.614 0.796 32.272 1.00 91.56 91 SER A N 1
ATOM 736 C CA . SER A 1 91 ? -24.843 2.102 32.905 1.00 91.56 91 SER A CA 1
ATOM 737 C C . SER A 1 91 ? -23.720 3.098 32.601 1.00 91.56 91 SER A C 1
ATOM 739 O O . SER A 1 91 ? -23.976 4.287 32.428 1.00 91.56 91 SER A O 1
ATOM 741 N N . LYS A 1 92 ? -22.474 2.617 32.517 1.00 93.19 92 LYS A N 1
ATOM 742 C CA . LYS A 1 92 ? -21.298 3.411 32.157 1.00 93.19 92 LYS A CA 1
ATOM 743 C C . LYS A 1 92 ? -20.198 2.509 31.601 1.00 93.19 92 LYS A C 1
ATOM 745 O O . LYS A 1 92 ? -19.979 1.416 32.114 1.00 93.19 92 LYS A O 1
ATOM 750 N N . VAL A 1 93 ? -19.492 2.983 30.577 1.00 93.56 93 VAL A N 1
ATOM 751 C CA . VAL A 1 93 ? -18.335 2.301 29.976 1.00 93.56 93 VAL A CA 1
ATOM 752 C C . VAL A 1 93 ? -17.167 3.280 29.923 1.00 93.56 93 VAL A C 1
ATOM 754 O O . VAL A 1 93 ? -17.361 4.460 29.637 1.00 93.56 93 VAL A O 1
ATOM 757 N N . LEU A 1 94 ? -15.961 2.790 30.208 1.00 94.12 94 LEU A N 1
ATOM 758 C CA . LEU A 1 94 ? -14.718 3.530 30.015 1.00 94.12 94 LEU A CA 1
ATOM 759 C C . LEU A 1 94 ? -14.053 3.073 28.716 1.00 94.12 94 LEU A C 1
ATOM 761 O O . LEU A 1 94 ? -13.884 1.877 28.489 1.00 94.12 94 LEU A O 1
ATOM 765 N N . VAL A 1 95 ? -13.624 4.037 27.908 1.00 93.75 95 VAL A N 1
ATOM 766 C CA . VAL A 1 95 ? -12.725 3.825 26.774 1.00 93.75 95 VAL A CA 1
ATOM 767 C C . VAL A 1 95 ? -11.411 4.528 27.105 1.00 93.75 95 VAL A C 1
ATOM 769 O O . VAL A 1 95 ? -11.419 5.707 27.448 1.00 93.75 95 VAL A O 1
ATOM 772 N N . ALA A 1 96 ? -10.291 3.812 27.030 1.00 93.31 96 ALA A N 1
ATOM 773 C CA . ALA A 1 96 ? -8.977 4.338 27.385 1.00 93.31 96 ALA A CA 1
ATOM 774 C C . ALA A 1 96 ? -7.878 3.789 26.462 1.00 93.31 96 ALA A C 1
ATOM 776 O O . ALA A 1 96 ? -8.078 2.798 25.760 1.00 93.31 96 ALA A O 1
ATOM 777 N N . GLY A 1 97 ? -6.706 4.429 26.501 1.00 95.44 97 GLY A N 1
ATOM 778 C CA . GLY A 1 97 ? -5.533 4.086 25.694 1.00 95.44 97 GLY A CA 1
ATOM 779 C C . GLY A 1 97 ? -5.271 5.092 24.571 1.00 95.44 97 GLY A C 1
ATOM 780 O O . GLY A 1 97 ? -6.192 5.696 24.028 1.00 95.44 97 GLY A O 1
ATOM 781 N N . SER A 1 98 ? -3.999 5.262 24.199 1.00 95.50 98 SER A N 1
ATOM 782 C CA . SER A 1 98 ? -3.551 6.279 23.229 1.00 95.50 98 SER A CA 1
ATOM 783 C C . SER A 1 98 ? -4.120 6.109 21.814 1.00 95.50 98 SER A C 1
ATOM 785 O O . SER A 1 98 ? -4.146 7.065 21.045 1.00 95.50 98 SER A O 1
ATOM 787 N N . HIS A 1 99 ? -4.579 4.904 21.468 1.00 93.25 99 HIS A N 1
ATOM 788 C CA . HIS A 1 99 ? -5.088 4.562 20.136 1.00 93.25 99 HIS A CA 1
ATOM 789 C C . HIS A 1 99 ? -6.620 4.610 20.044 1.00 93.25 99 HIS A C 1
ATOM 791 O O . HIS A 1 99 ? -7.167 4.498 18.950 1.00 93.25 99 HIS A O 1
ATOM 797 N N . ALA A 1 100 ? -7.316 4.778 21.175 1.00 90.88 100 ALA A N 1
ATOM 798 C CA . ALA A 1 100 ? -8.771 4.675 21.232 1.00 90.88 100 ALA A CA 1
ATOM 799 C C . ALA A 1 100 ? -9.491 5.750 20.399 1.00 90.88 100 ALA A C 1
ATOM 801 O O . ALA A 1 100 ? -10.530 5.471 19.808 1.00 90.88 100 ALA A O 1
ATOM 802 N N . ASP A 1 101 ? -8.931 6.959 20.321 1.00 91.56 101 ASP A N 1
ATOM 803 C CA . ASP A 1 101 ? -9.478 8.069 19.527 1.00 91.56 101 ASP A CA 1
ATOM 804 C C . ASP A 1 101 ? -8.413 8.708 18.623 1.00 91.56 101 ASP A C 1
ATOM 806 O O . ASP A 1 101 ? -8.241 9.924 18.582 1.00 91.56 101 ASP A O 1
ATOM 810 N N . ASN A 1 102 ? -7.651 7.869 17.917 1.00 91.19 102 ASN A N 1
ATOM 811 C CA . ASN A 1 102 ? -6.616 8.325 16.991 1.00 91.19 102 ASN A CA 1
ATOM 812 C C . ASN A 1 102 ? -6.686 7.550 15.670 1.00 91.19 102 ASN A C 1
ATOM 814 O O . ASN A 1 102 ? -6.299 6.382 15.608 1.00 91.19 102 ASN A O 1
ATOM 818 N N . LEU A 1 103 ? -7.211 8.193 14.627 1.00 91.19 103 LEU A N 1
ATOM 819 C CA . LEU A 1 103 ? -7.364 7.618 13.292 1.00 91.19 103 LEU A CA 1
ATOM 820 C C . LEU A 1 103 ? -6.017 7.332 12.645 1.00 91.19 103 LEU A C 1
ATOM 822 O O . LEU A 1 103 ? -5.824 6.241 12.120 1.00 91.19 103 LEU A O 1
ATOM 826 N N . GLY A 1 104 ? -5.076 8.271 12.735 1.00 91.75 104 GLY A N 1
ATOM 827 C CA . GLY A 1 104 ? -3.735 8.077 12.193 1.00 91.75 104 GLY A CA 1
ATOM 828 C C . GLY A 1 104 ? -3.064 6.814 12.737 1.00 91.75 104 GLY A C 1
ATOM 829 O O . GLY A 1 104 ? -2.522 6.019 11.973 1.00 91.75 104 GLY A O 1
ATOM 830 N N . TYR A 1 105 ? -3.202 6.553 14.038 1.00 94.25 105 TYR A N 1
ATOM 831 C CA . TYR A 1 105 ? -2.664 5.336 14.651 1.00 94.25 105 TYR A CA 1
ATOM 832 C C . TYR A 1 105 ? -3.423 4.061 14.276 1.00 94.25 105 TYR A C 1
ATOM 834 O O . TYR A 1 105 ? -2.805 3.009 14.144 1.00 94.25 105 TYR A O 1
ATOM 842 N N . GLN A 1 106 ? -4.742 4.133 14.093 1.00 91.94 106 GLN A N 1
ATOM 843 C CA . GLN A 1 106 ? -5.534 2.985 13.635 1.00 91.94 106 GLN A CA 1
ATOM 844 C C . GLN A 1 106 ? -5.242 2.624 12.171 1.00 91.94 106 GLN A C 1
ATOM 846 O O . GLN A 1 106 ? -5.338 1.455 11.804 1.00 91.94 106 GLN A O 1
ATOM 851 N N . CYS A 1 107 ? -4.887 3.610 11.343 1.00 92.69 107 CYS A N 1
ATOM 852 C CA . CYS A 1 107 ? -4.550 3.410 9.936 1.00 92.69 107 CYS A CA 1
ATOM 853 C C . CYS A 1 107 ? -3.076 3.030 9.716 1.00 92.69 107 CYS A C 1
ATOM 855 O O . CYS A 1 107 ? -2.778 2.216 8.845 1.00 92.69 107 CYS A O 1
ATOM 857 N N . GLY A 1 108 ? -2.157 3.586 10.511 1.00 93.12 108 GLY A N 1
ATOM 858 C CA . GLY A 1 108 ? -0.723 3.318 10.417 1.00 93.12 108 GLY A CA 1
ATOM 859 C C . GLY A 1 108 ? -0.037 3.996 9.223 1.00 93.12 108 GLY A C 1
ATOM 860 O O . GLY A 1 108 ? -0.479 5.031 8.718 1.00 93.12 108 GLY A O 1
ATOM 861 N N . GLY A 1 109 ? 1.091 3.421 8.794 1.00 93.69 109 GLY A N 1
ATOM 862 C CA . GLY A 1 109 ? 1.861 3.894 7.639 1.00 93.69 109 GLY A CA 1
ATOM 863 C C . GLY A 1 109 ? 1.082 3.812 6.323 1.00 93.69 109 GLY A C 1
ATOM 864 O O . GLY A 1 109 ? 0.041 3.164 6.242 1.00 93.69 109 GLY A O 1
ATOM 865 N N . TRP A 1 110 ? 1.586 4.473 5.280 1.00 95.06 110 TRP A N 1
ATOM 866 C CA . TRP A 1 110 ? 0.954 4.524 3.951 1.00 95.06 110 TRP A CA 1
ATOM 867 C C . TRP A 1 110 ? -0.488 5.060 3.917 1.00 95.06 110 TRP A C 1
ATOM 869 O O . TRP A 1 110 ? -1.195 4.875 2.929 1.00 95.06 110 TRP A O 1
ATOM 879 N N . THR A 1 111 ? -0.915 5.775 4.959 1.00 91.12 111 THR A N 1
ATOM 880 C CA . THR A 1 111 ? -2.208 6.464 4.994 1.00 91.12 111 THR A CA 1
ATOM 881 C C . THR A 1 111 ? -1.966 7.965 5.007 1.00 91.12 111 THR A C 1
ATOM 883 O O . THR A 1 111 ? -1.445 8.487 5.990 1.00 91.12 111 THR A O 1
ATOM 886 N N . ILE A 1 112 ? -2.340 8.658 3.923 1.00 92.25 112 ILE A N 1
ATOM 887 C CA . ILE A 1 112 ? -2.049 10.081 3.635 1.00 92.25 112 ILE A CA 1
ATOM 888 C C . ILE A 1 112 ? -0.544 10.380 3.497 1.00 92.25 112 ILE A C 1
ATOM 890 O O . ILE A 1 112 ? -0.114 10.887 2.465 1.00 92.25 112 ILE A O 1
ATOM 894 N N . GLY A 1 113 ? 0.264 10.043 4.502 1.00 92.38 113 GLY A N 1
ATOM 895 C CA . GLY A 1 113 ? 1.722 10.131 4.482 1.00 92.38 113 GLY A CA 1
ATOM 896 C C . GLY A 1 113 ? 2.388 8.760 4.378 1.00 92.38 113 GLY A C 1
ATOM 897 O O . GLY A 1 113 ? 1.826 7.742 4.784 1.00 92.38 113 GLY A O 1
ATOM 898 N N . TRP A 1 114 ? 3.635 8.736 3.896 1.00 94.69 114 TRP A N 1
ATOM 899 C CA . TRP A 1 114 ? 4.431 7.504 3.816 1.00 94.69 114 TRP A CA 1
ATOM 900 C C . TRP A 1 114 ? 4.576 6.825 5.187 1.00 94.69 114 TRP A C 1
ATOM 902 O O . TRP A 1 114 ? 4.282 5.642 5.332 1.00 94.69 114 TRP A O 1
ATOM 912 N N . GLN A 1 115 ? 4.934 7.603 6.211 1.00 96.00 115 GLN A N 1
ATOM 913 C CA . GLN A 1 115 ? 5.050 7.141 7.600 1.00 96.00 115 GLN A CA 1
ATOM 914 C C . GLN A 1 115 ? 3.718 7.201 8.370 1.00 96.00 115 GLN A C 1
ATOM 916 O O . GLN A 1 115 ? 3.685 6.962 9.574 1.00 96.00 115 GLN A O 1
ATOM 921 N N . GLY A 1 116 ? 2.614 7.516 7.687 1.00 94.62 116 GLY A N 1
ATOM 922 C CA . GLY A 1 116 ? 1.329 7.788 8.319 1.00 94.62 116 GLY A CA 1
ATOM 923 C C . GLY A 1 116 ? 1.282 9.165 8.981 1.00 94.62 116 GLY A C 1
ATOM 924 O O . GLY A 1 116 ? 2.050 10.071 8.651 1.00 94.62 116 GLY A O 1
ATOM 925 N N . PHE A 1 117 ? 0.344 9.326 9.908 1.00 93.94 117 PHE A N 1
ATOM 926 C CA . PHE A 1 117 ? 0.143 10.544 10.689 1.00 93.94 117 PHE A CA 1
ATOM 927 C C . PHE A 1 117 ? -0.403 10.192 12.078 1.00 93.94 117 PHE A C 1
ATOM 929 O O . PHE A 1 117 ? -0.766 9.048 12.345 1.00 93.94 117 PHE A O 1
ATOM 936 N N . SER A 1 118 ? -0.471 11.179 12.970 1.00 94.06 118 SER A N 1
ATOM 937 C CA . SER A 1 118 ? -1.146 11.064 14.262 1.00 94.06 118 SER A CA 1
ATOM 938 C C . SER A 1 118 ? -2.338 12.018 14.337 1.00 94.06 118 SER A C 1
ATOM 940 O O . SER A 1 118 ? -2.368 13.065 13.689 1.00 94.06 118 SER A O 1
ATOM 942 N N . GLY A 1 119 ? -3.333 11.651 15.142 1.00 90.94 119 GLY A N 1
ATOM 943 C CA . GLY A 1 119 ? -4.536 12.449 15.356 1.00 90.94 119 GLY A CA 1
ATOM 944 C C . GLY A 1 119 ? -5.611 12.207 14.297 1.00 90.94 119 GLY A C 1
ATOM 945 O O . GLY A 1 119 ? -5.567 11.230 13.549 1.00 90.94 119 GLY A O 1
ATOM 946 N N . ASN A 1 120 ? -6.603 13.102 14.267 1.00 88.00 120 ASN A N 1
ATOM 947 C CA . ASN A 1 120 ? -7.844 12.925 13.500 1.00 88.00 120 ASN A CA 1
ATOM 948 C C . ASN A 1 120 ? -8.061 13.993 12.412 1.00 88.00 120 ASN A C 1
ATOM 950 O O . ASN A 1 120 ? -9.012 13.892 11.650 1.00 88.00 120 ASN A O 1
ATOM 954 N N . ALA A 1 121 ? -7.205 15.016 12.328 1.00 80.38 121 ALA A N 1
ATOM 955 C CA . ALA A 1 121 ? -7.431 16.167 11.447 1.00 80.38 121 ALA A CA 1
ATOM 956 C C . ALA A 1 121 ? -7.264 15.848 9.949 1.00 80.38 121 ALA A C 1
ATOM 958 O O . ALA A 1 121 ? -7.887 16.489 9.110 1.00 80.38 121 ALA A O 1
ATOM 959 N N . ASN A 1 122 ? -6.440 14.852 9.616 1.00 75.44 122 ASN A N 1
ATOM 960 C CA . ASN A 1 122 ? -6.009 14.597 8.238 1.00 75.44 122 ASN A CA 1
ATOM 961 C C . ASN A 1 122 ? -6.808 13.491 7.532 1.00 75.44 122 ASN A C 1
ATOM 963 O O . ASN A 1 122 ? -6.498 13.156 6.391 1.00 75.44 122 ASN A O 1
ATOM 967 N N . ALA A 1 123 ? -7.805 12.894 8.192 1.00 70.75 123 ALA A N 1
ATOM 968 C CA . ALA A 1 123 ? -8.612 11.833 7.601 1.00 70.75 123 ALA A CA 1
ATOM 969 C C . ALA A 1 123 ? -10.021 11.788 8.189 1.00 70.75 123 ALA A C 1
ATOM 971 O O . ALA A 1 123 ? -10.225 11.983 9.385 1.00 70.75 123 ALA A O 1
ATOM 972 N N . THR A 1 124 ? -10.991 11.430 7.350 1.00 65.69 124 THR A N 1
ATOM 973 C CA . THR A 1 124 ? -12.351 11.114 7.786 1.00 65.69 124 THR A CA 1
ATOM 974 C C . THR A 1 124 ? -12.559 9.609 7.704 1.00 65.69 124 THR A C 1
ATOM 976 O O . THR A 1 124 ? -12.700 9.042 6.622 1.00 65.69 124 THR A O 1
ATOM 979 N N . ALA A 1 125 ? -12.607 8.953 8.857 1.00 64.38 125 ALA A N 1
ATOM 980 C CA . ALA A 1 125 ? -12.945 7.541 8.978 1.00 64.38 125 ALA A CA 1
ATOM 981 C C . ALA A 1 125 ? -13.881 7.333 10.171 1.00 64.38 125 ALA A C 1
ATOM 983 O O . ALA A 1 125 ? -13.975 8.175 11.065 1.00 64.38 125 ALA A O 1
ATOM 984 N N . ILE A 1 126 ? -14.600 6.211 10.175 1.00 57.28 126 ILE A N 1
ATOM 985 C CA . ILE A 1 126 ? -15.489 5.879 11.285 1.00 57.28 126 ILE A CA 1
ATOM 986 C C . ILE A 1 126 ? -14.705 5.047 12.299 1.00 57.28 126 ILE A C 1
ATOM 988 O O . ILE A 1 126 ? -14.404 3.882 12.042 1.00 57.28 126 ILE A O 1
ATOM 992 N N . VAL A 1 127 ? -14.396 5.634 13.457 1.00 55.50 127 VAL A N 1
ATOM 993 C CA . VAL A 1 127 ? -13.872 4.896 14.616 1.00 55.50 127 VAL A CA 1
ATOM 994 C C . VAL A 1 127 ? -15.030 4.134 15.256 1.00 55.50 127 VAL A C 1
ATOM 996 O O . VAL A 1 127 ? -15.931 4.744 15.830 1.00 55.50 127 VAL A O 1
ATOM 999 N N . TYR A 1 128 ? -15.020 2.801 15.170 1.00 54.19 128 TYR A N 1
ATOM 1000 C CA . TYR A 1 128 ? -16.008 1.966 15.854 1.00 54.19 128 TYR A CA 1
ATOM 1001 C C . TYR A 1 128 ? -15.492 1.508 17.209 1.00 54.19 128 TYR A C 1
ATOM 1003 O O . TYR A 1 128 ? -14.850 0.470 17.337 1.00 54.19 128 TYR A O 1
ATOM 1011 N N . LEU A 1 129 ? -15.883 2.245 18.239 1.00 52.25 129 LEU A N 1
ATOM 1012 C CA . LEU A 1 129 ? -15.910 1.737 19.599 1.00 52.25 129 LEU A CA 1
ATOM 1013 C C . LEU A 1 129 ? -17.376 1.494 19.948 1.00 52.25 129 LEU A C 1
ATOM 1015 O O . LEU A 1 129 ? -18.154 2.432 20.076 1.00 52.25 129 LEU A O 1
ATOM 1019 N N . MET A 1 130 ? -17.766 0.220 20.028 1.00 41.75 130 MET A N 1
ATOM 1020 C CA . MET A 1 130 ? -19.081 -0.198 20.533 1.00 41.75 130 MET A CA 1
ATOM 1021 C C . MET A 1 130 ? -20.274 0.500 19.843 1.00 41.75 130 MET A C 1
A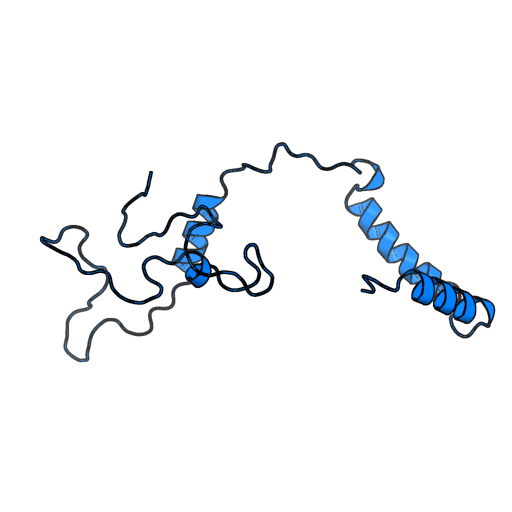TOM 1023 O O . MET A 1 130 ? -21.098 1.133 20.487 1.00 41.75 130 MET A O 1
ATOM 1027 N N . GLY A 1 131 ? -20.392 0.377 18.516 1.00 36.59 131 GLY A N 1
ATOM 1028 C CA . GLY A 1 131 ? -21.647 0.664 17.799 1.00 36.59 131 GLY A CA 1
ATOM 1029 C C . GLY A 1 131 ? -22.120 2.125 17.747 1.00 36.59 131 GLY A C 1
ATOM 1030 O O . GLY A 1 131 ? -23.204 2.365 17.221 1.00 36.59 131 GLY A O 1
ATOM 1031 N N . GLY A 1 132 ? -21.341 3.092 18.233 1.00 31.84 132 GLY A N 1
ATOM 1032 C CA . GLY A 1 132 ? -21.643 4.514 18.071 1.00 31.84 132 GLY A CA 1
ATOM 1033 C C . GLY A 1 132 ? -21.227 5.018 16.689 1.00 31.84 132 GLY A C 1
ATOM 1034 O O . GLY A 1 132 ? -20.039 5.072 16.383 1.00 31.84 132 GLY A O 1
ATOM 1035 N N . HIS A 1 133 ? -22.197 5.382 15.852 1.00 32.78 133 HIS A N 1
ATOM 1036 C CA . HIS A 1 133 ? -21.952 6.169 14.644 1.00 32.78 133 HIS A CA 1
ATOM 1037 C C . HIS A 1 133 ? -21.569 7.601 15.051 1.00 32.78 133 HIS A C 1
ATOM 1039 O O . HIS A 1 133 ? -22.311 8.238 15.794 1.00 32.78 133 HIS A O 1
ATOM 1045 N N . ARG A 1 134 ? -20.428 8.118 14.573 1.00 41.94 134 ARG A N 1
ATOM 1046 C CA . ARG A 1 134 ? -20.206 9.572 14.514 1.00 41.94 134 ARG A CA 1
ATOM 1047 C C . ARG A 1 134 ? -20.870 10.079 13.232 1.00 41.94 134 ARG A C 1
ATOM 1049 O O . ARG A 1 134 ? -20.555 9.559 12.159 1.00 41.94 134 ARG A O 1
ATOM 1056 N N . HIS A 1 135 ? -21.816 11.002 13.384 1.00 31.80 135 HIS A N 1
ATOM 1057 C CA . HIS A 1 135 ? -22.296 11.871 12.310 1.00 31.80 135 HIS A CA 1
ATOM 1058 C C . HIS A 1 135 ? -21.282 12.987 12.071 1.00 31.80 135 HIS A C 1
ATOM 1060 O O . HIS A 1 135 ? -20.665 13.420 13.072 1.00 31.80 135 HIS A O 1
#

InterPro domains:
  IPR017853 Glycoside hydrolase superfamily [SSF51445] (1-69)
  IPR036881 Glycoside hydrolase family 3 C-terminal domain superfamily [G3DSA:3.40.50.1700] (57-133)
  IPR036881 Glycoside hydrolase family 3 C-terminal domain superfamily [SSF52279] (70-123)
  IPR036962 Glycoside hydrolase, family 3, N-terminal domain superfamily [G3DSA:3.20.20.300] (1-56)
  IPR051915 Cellulose Degradation Glycosyl Hydrolase 3 [PTHR30620] (1-126)

Sequence (135 aa):
MVPNNYIEFINDLKYFVKNKFILMDRIDDAVSRILRVKFTMGLFENPIADFSKVNEPHRDIAREAVRKSLVLLKNGKQGSEPVLPLPKRASKVLVAGSHADNLGYQCGGWTIGWQGFSGNANATAIVYLMGGHRH

Secondary structure (DSSP, 8-state):
--SS-HHHHHHHHHHHHHTTSS-HHHHHHHHHHHHHHHHHTTTTT--S--GGGTT---HHHHHHHHHHH------S-TTS---PSPPS--S-----STTTT-HHHHH-TTBSBTT---SSTT------STT----

Organism: Helianthus annuus (NCBI:txid4232)